Protein AF-A0A841UAA9-F1 (afdb_monomer_lite)

Radius of gyration: 16.22 Å; chains: 1; bounding box: 39×27×45 Å

Structure (mmCIF, N/CA/C/O backbone):
data_AF-A0A841UAA9-F1
#
_entry.id   AF-A0A841UAA9-F1
#
loop_
_atom_site.group_PDB
_atom_site.id
_atom_site.type_symbol
_atom_site.label_atom_id
_atom_site.label_alt_id
_atom_site.label_comp_id
_atom_site.label_asym_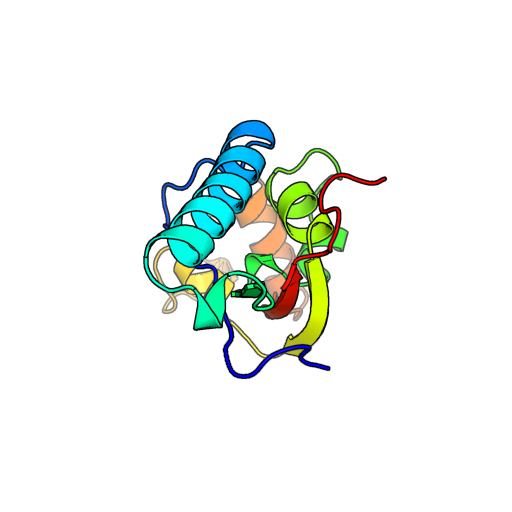id
_atom_site.label_entity_id
_atom_site.label_seq_id
_atom_site.pdbx_PDB_ins_code
_atom_site.Cartn_x
_atom_site.Cartn_y
_atom_site.Cartn_z
_atom_site.occupancy
_atom_site.B_iso_or_equiv
_atom_site.auth_seq_id
_atom_site.auth_comp_id
_atom_site.auth_asym_id
_atom_site.auth_atom_id
_atom_site.pdbx_PDB_model_num
ATOM 1 N N . TYR A 1 1 ? 0.945 -9.896 19.176 1.00 55.53 1 TYR A N 1
ATOM 2 C CA . TYR A 1 1 ? 0.842 -8.813 18.180 1.00 55.53 1 TYR A CA 1
ATOM 3 C C . TYR A 1 1 ? -0.563 -8.233 18.037 1.00 55.53 1 TYR A C 1
ATOM 5 O O . TYR A 1 1 ? -0.635 -7.073 17.672 1.00 55.53 1 TYR A O 1
ATOM 13 N N . PHE A 1 2 ? -1.652 -8.944 18.366 1.00 59.50 2 PHE A N 1
ATOM 14 C CA . PHE A 1 2 ? -3.014 -8.393 18.249 1.00 59.50 2 PHE A CA 1
ATOM 15 C C . PHE A 1 2 ? -3.633 -8.110 19.618 1.00 59.50 2 PHE A C 1
ATOM 17 O O . PHE A 1 2 ? -3.542 -8.954 20.511 1.00 59.50 2 PHE A O 1
ATOM 24 N N . ARG A 1 3 ? -4.223 -6.921 19.790 1.00 55.88 3 ARG A N 1
ATOM 25 C CA . ARG A 1 3 ? -4.702 -6.429 21.094 1.00 55.88 3 ARG A CA 1
ATOM 26 C C . ARG A 1 3 ? -6.124 -6.871 21.456 1.00 55.88 3 ARG A C 1
ATOM 28 O O . ARG A 1 3 ? -6.523 -6.644 22.589 1.00 55.88 3 ARG A O 1
ATOM 35 N N . ASN A 1 4 ? -6.884 -7.515 20.562 1.00 59.53 4 ASN A N 1
ATOM 36 C CA . ASN A 1 4 ? -8.269 -7.931 20.833 1.00 59.53 4 ASN A CA 1
ATOM 37 C C . ASN A 1 4 ? -8.724 -9.152 20.009 1.00 59.53 4 ASN A C 1
ATOM 39 O O . ASN A 1 4 ? -8.105 -9.523 19.017 1.00 59.53 4 ASN A O 1
ATOM 43 N N . SER A 1 5 ? -9.841 -9.770 20.415 1.00 65.06 5 SER A N 1
ATOM 44 C CA . SER A 1 5 ? -10.412 -11.018 19.855 1.00 65.06 5 SER A CA 1
ATOM 45 C C . SER A 1 5 ? -11.040 -10.904 18.446 1.00 65.06 5 SER A C 1
ATOM 47 O O . SER A 1 5 ? -11.892 -11.716 18.072 1.00 65.06 5 SER A O 1
ATOM 49 N N . GLY A 1 6 ? -10.629 -9.908 17.656 1.00 81.75 6 GLY A N 1
ATOM 50 C CA . GLY A 1 6 ? -11.082 -9.668 16.285 1.00 81.75 6 GLY A CA 1
ATOM 51 C C . GLY A 1 6 ? -10.147 -8.719 15.532 1.00 81.75 6 GLY A C 1
ATOM 52 O O . GLY A 1 6 ? -9.490 -7.887 16.156 1.00 81.75 6 GLY A O 1
ATOM 53 N N . LEU A 1 7 ? -10.106 -8.839 14.203 1.00 91.25 7 LEU A N 1
ATOM 54 C CA . LEU A 1 7 ? -9.307 -8.007 13.295 1.00 91.25 7 LEU A CA 1
ATOM 55 C C . LEU A 1 7 ? -10.212 -7.401 12.224 1.00 91.25 7 LEU A C 1
ATOM 57 O O . LEU A 1 7 ? -11.148 -8.059 11.766 1.00 91.25 7 LEU A O 1
ATOM 61 N N . ILE A 1 8 ? -9.915 -6.170 11.817 1.00 95.19 8 ILE A N 1
ATOM 62 C CA . ILE A 1 8 ? -10.590 -5.496 10.704 1.00 95.19 8 ILE A CA 1
ATOM 63 C C . ILE A 1 8 ? -9.623 -5.468 9.519 1.00 95.19 8 ILE A C 1
ATOM 65 O O . ILE A 1 8 ? -8.533 -4.911 9.621 1.00 95.19 8 ILE A O 1
ATOM 69 N N . ASN A 1 9 ? -10.014 -6.066 8.394 1.00 95.62 9 ASN A N 1
ATOM 70 C CA . ASN A 1 9 ? -9.204 -6.053 7.178 1.00 95.62 9 ASN A CA 1
ATOM 71 C C . ASN A 1 9 ? -9.571 -4.845 6.303 1.00 95.62 9 ASN A C 1
ATOM 73 O O . ASN A 1 9 ? -10.738 -4.650 5.960 1.00 95.62 9 ASN A O 1
ATOM 77 N N . ILE A 1 10 ? -8.577 -4.031 5.965 1.00 96.75 10 ILE A N 1
ATOM 78 C CA . ILE A 1 10 ? -8.682 -2.899 5.052 1.00 96.75 10 ILE A CA 1
ATOM 79 C C . ILE A 1 10 ? -8.432 -3.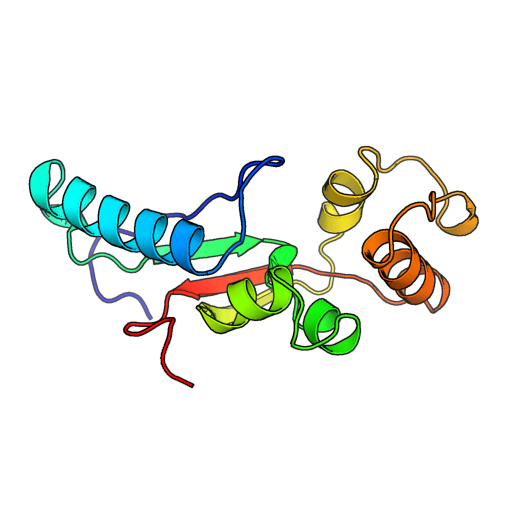412 3.633 1.00 96.75 10 ILE A C 1
ATOM 81 O O . ILE A 1 10 ? -7.369 -3.949 3.331 1.00 96.75 10 ILE A O 1
ATOM 85 N N . HIS A 1 11 ? -9.390 -3.164 2.743 1.00 94.31 11 HIS A N 1
ATOM 86 C CA . HIS A 1 11 ? -9.259 -3.420 1.311 1.00 94.31 11 HIS A CA 1
ATOM 87 C C . HIS A 1 11 ? -9.260 -2.101 0.532 1.00 94.31 11 HIS A C 1
ATOM 89 O O . HIS A 1 11 ? -9.961 -1.162 0.904 1.00 94.31 11 HIS A O 1
ATOM 95 N N . ILE A 1 12 ? -8.473 -2.039 -0.547 1.00 93.25 12 ILE A N 1
ATOM 96 C CA . ILE A 1 12 ? -8.354 -0.867 -1.423 1.00 93.25 12 ILE A CA 1
ATOM 97 C C . ILE A 1 12 ? -9.019 -1.199 -2.768 1.00 93.25 12 ILE A C 1
ATOM 99 O O . ILE A 1 12 ? -8.471 -2.010 -3.520 1.00 93.25 12 ILE A O 1
ATOM 103 N N . PRO A 1 13 ? -10.190 -0.617 -3.080 1.00 90.06 13 PRO A N 1
ATOM 104 C CA . PRO A 1 13 ? -10.789 -0.694 -4.412 1.00 90.06 13 PRO A CA 1
ATOM 105 C C . PRO A 1 13 ? -9.893 -0.077 -5.498 1.00 90.06 13 PRO A C 1
ATOM 107 O O . PRO A 1 13 ? -9.076 0.798 -5.218 1.00 90.06 13 PRO A O 1
ATOM 110 N N . ALA A 1 14 ? -10.061 -0.506 -6.753 1.00 83.94 14 ALA A N 1
ATOM 111 C CA . ALA A 1 14 ? -9.218 -0.060 -7.870 1.00 83.94 14 ALA A CA 1
ATOM 112 C C . ALA A 1 14 ? -9.336 1.447 -8.182 1.00 83.94 14 ALA A C 1
ATOM 114 O O . ALA A 1 14 ? -8.397 2.044 -8.702 1.00 83.94 14 ALA A O 1
ATOM 115 N N . ASP A 1 15 ? -10.475 2.054 -7.858 1.00 85.00 15 ASP A N 1
ATOM 116 C CA . ASP A 1 15 ? -10.817 3.463 -8.067 1.00 85.00 15 ASP A CA 1
ATOM 117 C C . ASP A 1 15 ? -10.722 4.304 -6.782 1.00 85.00 15 ASP A C 1
ATOM 119 O O . ASP A 1 15 ? -11.191 5.441 -6.740 1.00 85.00 15 ASP A O 1
ATOM 123 N N . ALA A 1 16 ? -10.109 3.763 -5.724 1.00 88.38 16 ALA A N 1
ATOM 124 C CA . ALA A 1 16 ? -10.017 4.442 -4.442 1.00 88.38 16 ALA A CA 1
ATOM 125 C C . ALA A 1 16 ? -9.219 5.754 -4.528 1.00 88.38 16 ALA A C 1
ATOM 127 O O . ALA A 1 16 ? -8.073 5.790 -4.989 1.00 88.38 16 ALA A O 1
ATOM 128 N N . ASP A 1 17 ? -9.785 6.825 -3.971 1.00 92.25 17 ASP A N 1
ATOM 129 C CA . ASP A 1 17 ? -9.038 8.048 -3.704 1.00 92.25 17 ASP A CA 1
ATOM 130 C C . ASP A 1 17 ? -8.097 7.844 -2.505 1.00 92.25 17 ASP A C 1
ATOM 132 O O . ASP A 1 17 ? -8.505 7.850 -1.342 1.00 92.25 17 ASP A O 1
ATOM 136 N N . MET A 1 18 ? -6.808 7.681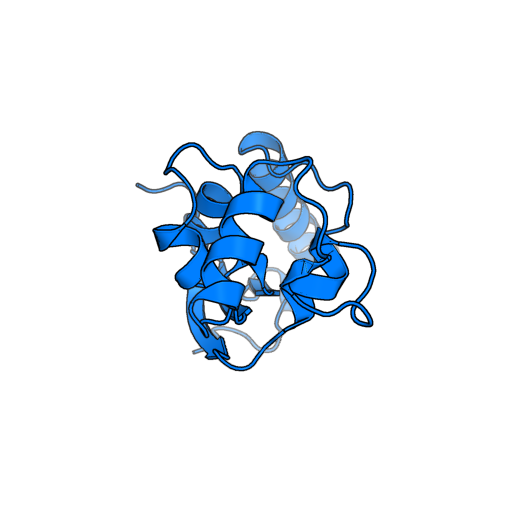 -2.802 1.00 92.62 18 MET A N 1
ATOM 137 C CA . MET A 1 18 ? -5.738 7.559 -1.805 1.00 92.62 18 MET A CA 1
ATOM 138 C C . MET A 1 18 ? -5.210 8.921 -1.312 1.00 92.62 18 MET A C 1
ATOM 140 O O . MET A 1 18 ? -4.093 9.012 -0.793 1.00 92.62 18 MET A O 1
ATOM 144 N N . GLY A 1 19 ? -5.971 10.001 -1.499 1.00 93.31 19 GLY A N 1
ATOM 145 C CA . GLY A 1 19 ? -5.717 11.293 -0.876 1.00 93.31 19 GLY A CA 1
ATOM 146 C C . GLY A 1 19 ? -5.774 11.212 0.653 1.00 93.31 19 GLY A C 1
ATOM 147 O O . GLY A 1 19 ? -6.514 10.416 1.230 1.00 93.31 19 GLY A O 1
ATOM 148 N N . ARG A 1 20 ? -4.986 12.055 1.333 1.00 90.75 20 ARG A N 1
ATOM 149 C CA . ARG A 1 20 ? -4.857 12.034 2.803 1.00 90.75 20 ARG A CA 1
ATOM 150 C C . ARG A 1 20 ? -6.207 12.155 3.514 1.00 90.75 20 ARG A C 1
ATOM 152 O O . ARG A 1 20 ? -6.480 11.372 4.417 1.00 90.75 20 ARG A O 1
ATOM 159 N N . GLU A 1 21 ? -7.037 13.109 3.097 1.00 93.25 21 GLU A N 1
ATOM 160 C CA . GLU A 1 21 ? -8.344 13.350 3.720 1.00 93.25 21 GLU A CA 1
ATOM 161 C C . GLU A 1 21 ? -9.310 12.183 3.490 1.00 93.25 21 GLU A C 1
ATOM 163 O O . GLU A 1 21 ? -9.998 11.766 4.419 1.00 93.25 21 GLU A O 1
ATOM 168 N N . SER A 1 22 ? -9.298 11.586 2.296 1.00 95.38 22 SER A N 1
ATOM 169 C CA . SER A 1 22 ? -10.119 10.419 1.959 1.00 95.38 22 SER A CA 1
ATOM 170 C C . SER A 1 22 ? -9.714 9.181 2.767 1.00 95.38 22 SER A C 1
ATOM 172 O O . SER A 1 22 ? -10.576 8.490 3.320 1.00 95.38 22 SER A O 1
ATOM 174 N N . LEU A 1 23 ? -8.409 8.939 2.938 1.00 95.12 23 LEU A N 1
ATOM 175 C CA . LEU A 1 23 ? -7.894 7.875 3.806 1.00 95.12 23 LEU A CA 1
ATOM 176 C C . LEU A 1 23 ? -8.248 8.122 5.281 1.00 95.12 23 LEU A C 1
ATOM 178 O O . LEU A 1 23 ? -8.759 7.224 5.948 1.00 95.12 23 LEU A O 1
ATOM 182 N N . ARG A 1 24 ? -8.030 9.346 5.785 1.00 94.19 24 ARG A N 1
ATOM 183 C CA . ARG A 1 24 ? -8.374 9.750 7.159 1.00 94.19 24 ARG A CA 1
ATOM 184 C C . ARG A 1 24 ? -9.848 9.528 7.447 1.00 94.19 24 ARG A C 1
ATOM 186 O O . ARG A 1 24 ? -10.173 8.851 8.420 1.00 94.19 24 ARG A O 1
ATOM 193 N N . LYS A 1 25 ? -10.715 10.015 6.561 1.00 95.44 25 LYS A N 1
ATOM 194 C CA . LYS A 1 25 ? -12.156 9.820 6.672 1.00 95.44 25 LYS A CA 1
ATOM 195 C C . LYS A 1 25 ? -12.518 8.334 6.692 1.00 95.44 25 LYS A C 1
ATOM 197 O O . LYS A 1 25 ? -13.271 7.913 7.560 1.00 95.44 25 LYS A O 1
ATOM 202 N N . SER A 1 26 ? -11.945 7.535 5.792 1.00 95.44 26 SER A N 1
ATOM 203 C CA . SER A 1 26 ? -12.235 6.097 5.707 1.00 95.44 26 SER A CA 1
ATOM 204 C C . SER A 1 26 ? -11.868 5.347 6.993 1.00 95.44 26 SER A C 1
ATOM 206 O O . SER A 1 26 ? -12.638 4.513 7.468 1.00 95.44 26 SER A O 1
ATOM 208 N N . TYR A 1 27 ? -10.711 5.653 7.590 1.00 94.81 27 TYR A N 1
ATOM 209 C CA . TYR A 1 27 ? -10.282 5.017 8.839 1.00 94.81 27 TYR A CA 1
ATOM 210 C C . TYR A 1 27 ? -11.146 5.448 10.031 1.00 94.81 27 TYR A C 1
ATOM 212 O O . TYR A 1 27 ? -11.514 4.613 10.857 1.00 94.81 27 TYR A O 1
ATOM 220 N N . GLU A 1 28 ? -11.494 6.734 10.121 1.00 94.38 28 GLU A N 1
ATOM 221 C CA . GLU A 1 28 ? -12.351 7.268 11.187 1.00 94.38 28 GLU A CA 1
ATOM 222 C C . GLU A 1 28 ? -13.781 6.717 11.094 1.00 94.38 28 GLU A C 1
ATOM 224 O O . GLU A 1 28 ? -14.313 6.215 12.088 1.00 94.38 28 GLU A O 1
ATOM 229 N N . ASP A 1 29 ? -14.369 6.716 9.895 1.00 96.06 29 ASP A N 1
ATOM 230 C CA . ASP A 1 29 ? -15.698 6.159 9.637 1.00 96.06 29 ASP A CA 1
ATOM 231 C C . ASP A 1 29 ? -15.762 4.674 10.021 1.00 96.06 29 ASP A C 1
ATOM 233 O O . ASP A 1 29 ? -16.724 4.242 10.660 1.00 96.06 29 ASP A O 1
ATOM 237 N N . ALA A 1 30 ? -14.727 3.891 9.691 1.00 95.38 30 ALA A N 1
ATOM 238 C CA . ALA A 1 30 ? -14.656 2.483 10.067 1.00 95.38 30 ALA A CA 1
ATOM 239 C C . ALA A 1 30 ? -14.666 2.304 11.594 1.00 95.38 30 ALA A C 1
ATOM 241 O O . ALA A 1 30 ? -15.447 1.503 12.115 1.00 95.38 30 ALA A O 1
ATOM 242 N N . ARG A 1 31 ? -13.864 3.081 12.335 1.00 93.44 31 ARG A N 1
ATOM 243 C CA . ARG A 1 31 ? -13.843 3.026 13.810 1.00 93.44 31 ARG A CA 1
ATOM 244 C C . ARG A 1 31 ? -15.207 3.356 14.411 1.00 93.44 31 ARG A C 1
ATOM 246 O O . ARG A 1 31 ? -15.660 2.645 15.312 1.00 93.44 31 ARG A O 1
ATOM 253 N N . VAL A 1 32 ? -15.881 4.387 13.897 1.00 95.88 32 VAL A N 1
ATOM 254 C CA . VAL A 1 32 ? -17.239 4.766 14.324 1.00 95.88 32 VAL A CA 1
ATOM 255 C C . VAL A 1 32 ? -18.236 3.647 14.017 1.00 95.88 32 VAL A C 1
ATOM 257 O O . VAL A 1 32 ? -19.022 3.263 14.885 1.00 95.88 32 VAL A O 1
ATOM 260 N N . PHE A 1 33 ? -18.185 3.087 12.809 1.00 97.38 33 PHE A N 1
ATOM 261 C CA . PHE A 1 33 ? -19.081 2.025 12.365 1.00 97.38 33 PHE A CA 1
ATOM 262 C C . PHE A 1 33 ? -18.956 0.765 13.229 1.00 97.38 33 PHE A C 1
ATOM 264 O O . PHE A 1 33 ? -19.959 0.293 13.770 1.00 97.38 33 PHE A O 1
ATOM 271 N N . PHE A 1 34 ? -17.741 0.238 13.410 1.00 95.50 34 PHE 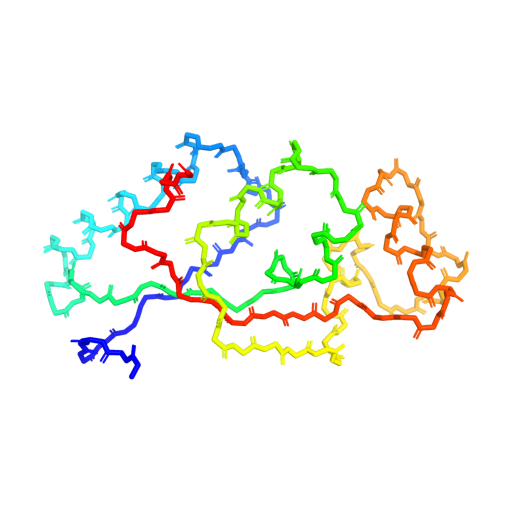A N 1
ATOM 272 C CA . PHE A 1 34 ? -17.529 -0.973 14.205 1.00 95.50 34 PHE A CA 1
ATOM 273 C C . PHE A 1 34 ? -17.839 -0.739 15.683 1.00 95.50 34 PHE A C 1
ATOM 275 O O . PHE A 1 34 ? -18.488 -1.580 16.296 1.00 95.50 34 PHE A O 1
ATOM 282 N N . SER A 1 35 ? -17.490 0.422 16.244 1.00 93.69 35 SER A N 1
ATOM 283 C CA . SER A 1 35 ? -17.853 0.749 17.631 1.00 93.69 35 SER A CA 1
ATOM 284 C C . SER A 1 35 ? -19.368 0.789 17.848 1.00 93.69 35 SER A C 1
ATOM 286 O O . SER A 1 35 ? -19.842 0.374 18.902 1.00 93.69 35 SER A O 1
ATOM 288 N N . LYS A 1 36 ? -20.134 1.256 16.852 1.00 97.06 36 LYS A N 1
ATOM 289 C CA . LYS A 1 36 ? -21.594 1.381 16.941 1.00 97.06 36 LYS A CA 1
ATOM 290 C C . LYS A 1 36 ? -22.332 0.066 16.695 1.00 97.06 36 LYS A C 1
ATOM 292 O O . LYS A 1 36 ? -23.241 -0.267 17.448 1.00 97.06 36 LYS A O 1
ATOM 297 N N . TYR A 1 37 ? -21.989 -0.648 15.625 1.00 97.31 37 TYR A N 1
ATOM 298 C CA . TYR A 1 37 ? -22.778 -1.791 15.149 1.00 97.31 37 TYR A CA 1
ATOM 299 C C . TYR A 1 37 ? -22.174 -3.147 15.516 1.00 97.31 37 TYR A C 1
ATOM 301 O O . TYR A 1 37 ? -22.892 -4.142 15.562 1.00 97.31 37 TYR A O 1
ATOM 309 N N . TYR A 1 38 ? -20.876 -3.192 15.824 1.00 94.50 38 TYR A N 1
ATOM 310 C CA . TYR A 1 38 ? -20.161 -4.417 16.172 1.00 94.50 38 TYR A CA 1
ATOM 311 C C . TYR A 1 38 ? -19.196 -4.184 17.348 1.00 94.50 38 TYR A C 1
ATOM 313 O O . TYR A 1 38 ? -17.986 -4.339 17.172 1.00 94.50 38 TYR A O 1
ATOM 321 N N . PRO A 1 39 ? -19.680 -3.837 18.559 1.00 91.88 39 PRO A N 1
ATOM 322 C CA . PRO A 1 39 ? -18.836 -3.323 19.646 1.00 91.88 39 PRO A CA 1
ATOM 323 C C . PRO A 1 39 ? -17.640 -4.210 20.026 1.00 91.88 39 PRO A C 1
ATOM 325 O O . PRO A 1 39 ? -16.598 -3.692 20.423 1.00 91.88 39 PRO A O 1
ATOM 328 N N . LYS A 1 40 ? -17.739 -5.535 19.826 1.00 90.25 40 LYS A N 1
ATOM 329 C CA . LYS A 1 40 ? -16.619 -6.486 19.979 1.00 90.25 40 LYS A CA 1
ATOM 330 C C . LYS A 1 40 ? -15.383 -6.111 19.137 1.00 90.25 40 LYS A C 1
ATOM 332 O O . LYS A 1 40 ? -14.268 -6.423 19.539 1.00 90.25 40 LYS A O 1
ATOM 337 N N . TYR A 1 41 ? -15.582 -5.451 17.998 1.00 91.12 41 TYR A N 1
ATOM 338 C CA . TYR A 1 41 ? -14.544 -5.005 17.066 1.00 91.12 41 TYR A CA 1
ATOM 339 C C . TYR A 1 41 ? -14.238 -3.504 17.165 1.00 91.12 41 TYR A C 1
ATOM 341 O O . TYR A 1 41 ? -13.363 -3.013 16.457 1.00 91.12 41 TYR A O 1
ATOM 349 N N . GLY A 1 42 ? -14.927 -2.749 18.030 1.00 88.81 42 GLY A N 1
ATOM 350 C CA . GLY A 1 42 ? -14.764 -1.291 18.117 1.00 88.81 42 GLY A CA 1
ATOM 351 C C . GLY A 1 42 ? -13.341 -0.842 18.470 1.00 88.81 42 GLY A C 1
ATOM 352 O O . GLY A 1 42 ? -12.936 0.261 18.122 1.00 88.81 42 GLY A O 1
ATOM 353 N N . GLN A 1 43 ? -12.574 -1.720 19.123 1.00 88.12 43 GLN A N 1
ATOM 354 C CA . GLN A 1 43 ? -11.170 -1.520 19.499 1.00 88.12 43 GLN A CA 1
ATOM 355 C C . GLN A 1 43 ? -10.248 -2.579 18.866 1.00 88.12 43 GLN A C 1
ATOM 357 O O . GLN A 1 43 ? -9.200 -2.910 19.420 1.00 88.12 43 GLN A O 1
ATOM 362 N N . SER A 1 44 ? -10.667 -3.187 17.754 1.00 92.38 44 SER A N 1
ATOM 363 C CA . SER A 1 44 ? -9.841 -4.139 17.011 1.00 92.38 44 SER A CA 1
ATOM 364 C C . SER A 1 44 ? -8.750 -3.433 16.217 1.00 92.38 44 SER A C 1
ATOM 366 O O . SER A 1 44 ? -8.952 -2.336 15.690 1.00 92.38 44 SER A O 1
ATOM 368 N N . ASP A 1 45 ? -7.608 -4.105 16.081 1.00 94.00 45 ASP A N 1
ATOM 369 C CA . ASP A 1 45 ? -6.559 -3.674 15.165 1.00 94.00 45 ASP A CA 1
ATOM 370 C C . ASP A 1 45 ? -7.079 -3.739 13.719 1.00 94.00 45 ASP A C 1
ATOM 372 O O . ASP A 1 45 ? -7.800 -4.669 13.332 1.00 94.00 45 ASP A O 1
ATOM 376 N N . MET A 1 46 ? -6.702 -2.739 12.921 1.00 95.56 46 MET A N 1
ATOM 377 C CA . MET A 1 46 ? -6.967 -2.714 11.486 1.00 95.56 46 MET A CA 1
ATOM 378 C C . MET A 1 46 ? -5.695 -3.118 10.749 1.00 95.56 46 MET A C 1
ATOM 380 O O . MET A 1 46 ? -4.624 -2.592 11.046 1.00 95.56 46 MET A O 1
ATOM 384 N N . LEU A 1 47 ? -5.797 -4.033 9.794 1.00 96.56 47 LEU A N 1
ATOM 385 C CA . LEU A 1 47 ? -4.663 -4.517 9.010 1.00 96.56 47 LEU A CA 1
ATOM 386 C C . LEU A 1 47 ? -4.947 -4.432 7.519 1.00 96.56 47 LEU A C 1
ATOM 388 O O . LEU A 1 47 ? -6.099 -4.374 7.109 1.00 96.56 47 LEU A O 1
ATOM 392 N N . CYS A 1 48 ? -3.895 -4.448 6.717 1.00 97.75 48 CYS A N 1
ATOM 393 C CA . CYS A 1 48 ? -3.968 -4.518 5.265 1.00 97.75 48 CYS A CA 1
ATOM 394 C C . CYS A 1 48 ? -2.874 -5.469 4.775 1.00 97.75 48 CYS A C 1
ATOM 396 O O . CYS A 1 48 ? -1.738 -5.369 5.236 1.00 97.75 48 CYS A O 1
ATOM 398 N N . ASP A 1 49 ? -3.211 -6.374 3.858 1.00 97.31 49 ASP A N 1
ATOM 399 C CA . ASP A 1 49 ? -2.246 -7.193 3.117 1.00 97.31 49 ASP A CA 1
ATOM 400 C C . ASP A 1 49 ? -2.342 -6.808 1.638 1.00 97.31 49 ASP A C 1
ATOM 402 O O . ASP A 1 49 ? -3.378 -7.015 0.998 1.00 97.31 49 ASP A O 1
ATOM 406 N N . SER A 1 50 ? -1.316 -6.132 1.122 1.00 97.81 50 SER A N 1
ATOM 407 C CA . SER A 1 50 ? -1.368 -5.547 -0.218 1.00 97.81 50 SER A CA 1
ATOM 408 C C . SER A 1 50 ? 0.014 -5.308 -0.813 1.00 97.81 50 SER A C 1
ATOM 410 O O . SER A 1 50 ? 0.963 -4.938 -0.117 1.00 97.81 50 SER A O 1
ATOM 412 N N . TRP A 1 51 ? 0.106 -5.412 -2.142 1.00 97.38 51 TRP A N 1
ATOM 413 C CA . TRP A 1 51 ? 1.271 -4.961 -2.909 1.00 97.38 51 TRP A CA 1
ATOM 414 C C . TRP A 1 51 ? 1.564 -3.472 -2.685 1.00 97.38 51 TRP A C 1
ATOM 416 O O . TRP A 1 51 ? 2.722 -3.060 -2.691 1.00 97.38 51 TRP A O 1
ATOM 426 N N . LEU A 1 52 ? 0.530 -2.672 -2.390 1.00 97.00 52 LEU A N 1
ATOM 427 C CA . LEU A 1 52 ? 0.667 -1.258 -2.044 1.00 97.00 52 LEU A CA 1
ATOM 428 C C . LEU A 1 52 ? 1.475 -1.032 -0.765 1.00 97.00 52 LEU A C 1
ATOM 430 O O . LEU A 1 52 ? 1.932 0.084 -0.561 1.00 97.00 52 LEU A O 1
ATOM 434 N N . LEU A 1 53 ? 1.680 -2.050 0.079 1.00 98.00 53 LEU A N 1
ATOM 435 C CA . LEU A 1 53 ? 2.529 -1.981 1.273 1.00 98.00 53 LEU A CA 1
ATOM 436 C C . LEU A 1 53 ? 3.970 -2.448 1.040 1.00 98.00 53 LEU A C 1
ATOM 438 O O . LEU A 1 53 ? 4.772 -2.433 1.972 1.00 98.00 53 LEU A O 1
ATOM 442 N N . SER A 1 54 ? 4.330 -2.825 -0.189 1.00 98.00 54 SER A N 1
ATOM 443 C CA . SER A 1 54 ? 5.685 -3.278 -0.488 1.00 98.00 54 SER A CA 1
ATOM 444 C C . SER A 1 54 ? 6.756 -2.212 -0.178 1.00 98.00 54 SER A C 1
ATOM 446 O O . SER A 1 54 ? 6.708 -1.112 -0.744 1.00 98.00 54 SER A O 1
ATOM 448 N N . PRO A 1 55 ? 7.806 -2.552 0.595 1.00 97.19 55 PRO A N 1
ATOM 449 C CA . PRO A 1 55 ? 8.967 -1.683 0.795 1.00 97.19 55 PRO A CA 1
ATOM 450 C C . PRO A 1 55 ? 9.711 -1.317 -0.497 1.00 97.19 55 PRO A C 1
ATOM 452 O O . PRO A 1 55 ? 10.413 -0.307 -0.536 1.00 97.19 55 PRO A O 1
ATOM 455 N N . VAL A 1 56 ? 9.577 -2.114 -1.564 1.00 97.31 56 VAL A N 1
ATOM 456 C CA . VAL A 1 56 ? 10.187 -1.814 -2.869 1.00 97.31 56 VAL A CA 1
ATOM 457 C C . VAL A 1 56 ? 9.594 -0.531 -3.444 1.00 97.31 56 VAL A C 1
ATOM 459 O O . VAL A 1 56 ? 10.329 0.307 -3.964 1.00 97.31 56 VAL A O 1
ATOM 462 N N . LEU A 1 57 ? 8.288 -0.303 -3.274 1.00 97.31 57 LEU A N 1
ATOM 463 C CA . LEU A 1 57 ? 7.634 0.907 -3.777 1.00 97.31 57 LEU A CA 1
ATOM 464 C C . LEU A 1 57 ? 8.201 2.180 -3.140 1.00 97.31 57 LEU A C 1
ATOM 466 O O . LEU A 1 57 ? 8.326 3.177 -3.845 1.00 97.31 57 LEU A O 1
ATOM 470 N N . ALA A 1 58 ? 8.613 2.143 -1.868 1.00 95.44 58 ALA A N 1
ATOM 471 C CA . ALA A 1 58 ? 9.261 3.274 -1.194 1.00 95.44 58 ALA A CA 1
ATOM 472 C C . ALA A 1 58 ? 10.621 3.649 -1.803 1.00 95.44 58 ALA A C 1
ATOM 474 O O . ALA A 1 58 ? 11.027 4.804 -1.735 1.00 95.44 58 ALA A O 1
ATOM 475 N N . LYS A 1 59 ? 11.304 2.698 -2.450 1.00 94.81 59 LYS A N 1
ATOM 476 C CA . LYS A 1 59 ? 12.548 2.951 -3.194 1.00 94.81 59 LYS A CA 1
ATOM 477 C C . LYS A 1 59 ? 12.270 3.482 -4.600 1.00 94.81 59 LYS A C 1
ATOM 479 O O . LYS A 1 59 ? 13.066 4.237 -5.149 1.00 94.81 59 LYS A O 1
ATOM 484 N N . LEU A 1 60 ? 11.144 3.079 -5.190 1.00 95.31 60 LEU A N 1
ATOM 485 C CA . LEU A 1 60 ? 10.776 3.446 -6.555 1.00 95.31 60 LEU A CA 1
ATOM 486 C C . LEU A 1 60 ? 10.071 4.803 -6.623 1.00 95.31 60 LEU A C 1
ATOM 488 O O . LEU A 1 60 ? 10.291 5.567 -7.561 1.00 95.31 60 LEU A O 1
ATOM 492 N N . LEU A 1 61 ? 9.183 5.118 -5.684 1.00 96.38 61 LEU A N 1
ATOM 493 C CA . LEU A 1 61 ? 8.267 6.256 -5.758 1.00 96.38 61 LEU A CA 1
ATOM 494 C C . LEU A 1 61 ? 8.759 7.451 -4.930 1.00 96.38 61 LEU A C 1
ATOM 496 O O . LEU A 1 61 ? 9.392 7.265 -3.898 1.00 96.38 61 LEU A O 1
ATOM 500 N N . PRO A 1 62 ? 8.458 8.693 -5.353 1.00 94.88 62 PRO A N 1
ATOM 501 C CA . PRO A 1 62 ? 8.780 9.861 -4.546 1.00 94.88 62 PRO A CA 1
ATOM 502 C C . PRO A 1 62 ? 7.914 9.907 -3.279 1.00 94.88 62 PRO A C 1
ATOM 504 O O . PRO A 1 62 ? 6.765 9.461 -3.283 1.00 94.88 62 PRO A O 1
ATOM 507 N N . GLU A 1 63 ? 8.420 10.573 -2.243 1.00 91.50 63 GLU A N 1
ATOM 508 C CA . GLU A 1 63 ? 7.717 10.848 -0.977 1.00 91.50 63 GLU A CA 1
ATOM 509 C C . GLU A 1 63 ? 6.348 11.532 -1.158 1.00 91.50 63 GLU A C 1
ATOM 511 O O . GLU A 1 63 ? 5.440 11.387 -0.340 1.00 91.50 63 GLU A O 1
ATOM 516 N N . SER A 1 64 ? 6.170 12.267 -2.260 1.00 91.25 64 SER A N 1
ATOM 517 C CA . SER A 1 64 ? 4.917 12.936 -2.615 1.00 91.25 64 SER A CA 1
ATOM 518 C C . SER A 1 64 ? 3.839 12.001 -3.184 1.00 91.25 64 SER A C 1
ATOM 520 O O . SER A 1 64 ? 2.714 12.456 -3.410 1.00 91.25 64 SER A O 1
ATOM 522 N N . SER A 1 65 ? 4.139 10.720 -3.410 1.00 94.31 65 SER A N 1
ATOM 523 C CA . SER A 1 65 ? 3.190 9.719 -3.903 1.00 94.31 65 SER A CA 1
ATOM 524 C C . SER A 1 65 ? 2.100 9.401 -2.874 1.00 94.31 65 SER A C 1
ATOM 526 O O . SER A 1 65 ? 2.380 9.195 -1.692 1.00 94.31 65 SER A O 1
ATOM 528 N N . ASN A 1 66 ? 0.849 9.281 -3.334 1.00 94.44 66 ASN A N 1
ATOM 529 C CA . ASN A 1 66 ? -0.258 8.801 -2.498 1.00 94.44 66 ASN A CA 1
ATOM 530 C C . ASN A 1 66 ? -0.003 7.385 -1.962 1.00 94.44 66 ASN A C 1
ATOM 532 O O . ASN A 1 66 ? -0.338 7.111 -0.816 1.00 94.44 66 ASN A O 1
ATOM 536 N N . ILE A 1 67 ? 0.647 6.517 -2.746 1.00 95.56 67 ILE A N 1
ATOM 537 C CA . ILE A 1 67 ? 1.003 5.159 -2.309 1.00 95.56 67 ILE A CA 1
ATOM 538 C C . ILE A 1 67 ? 1.959 5.225 -1.115 1.00 95.56 67 ILE A C 1
ATOM 540 O O . ILE A 1 67 ? 1.746 4.542 -0.123 1.00 95.56 67 ILE A O 1
ATOM 544 N N . ILE A 1 68 ? 2.970 6.096 -1.160 1.00 95.38 68 ILE A N 1
ATOM 545 C CA . ILE A 1 68 ? 3.941 6.223 -0.062 1.00 95.38 68 ILE A CA 1
ATOM 546 C C . ILE A 1 68 ? 3.294 6.825 1.186 1.00 95.38 68 ILE A C 1
ATOM 548 O O . ILE A 1 68 ? 3.537 6.358 2.298 1.00 95.38 68 ILE A O 1
ATOM 552 N N . ARG A 1 69 ? 2.399 7.806 1.026 1.00 93.25 69 ARG A N 1
ATOM 553 C CA . ARG A 1 69 ? 1.585 8.304 2.146 1.00 93.25 69 ARG A CA 1
ATOM 554 C C . ARG A 1 69 ? 0.714 7.211 2.760 1.00 93.25 69 ARG A C 1
ATOM 556 O O . ARG A 1 69 ? 0.676 7.098 3.981 1.00 93.25 69 ARG A O 1
ATOM 563 N N . PHE A 1 70 ? 0.056 6.403 1.928 1.00 95.75 70 PHE A N 1
ATOM 564 C CA . PHE A 1 70 ? -0.716 5.250 2.379 1.00 95.75 70 PHE A CA 1
ATOM 565 C C . PHE A 1 70 ? 0.167 4.275 3.165 1.00 95.75 70 PHE A C 1
ATOM 567 O O . PHE A 1 70 ? -0.187 3.920 4.280 1.00 95.75 70 PHE A O 1
ATOM 574 N N . GLN A 1 71 ? 1.353 3.924 2.659 1.00 95.81 71 GLN A N 1
ATOM 575 C CA . GLN A 1 71 ? 2.297 3.040 3.353 1.00 95.81 71 GLN A CA 1
ATOM 576 C C . GLN A 1 71 ? 2.690 3.543 4.742 1.00 95.81 71 GLN A C 1
ATOM 578 O O . GLN A 1 71 ? 2.720 2.766 5.693 1.00 95.81 71 GLN A O 1
ATOM 583 N N . LYS A 1 72 ? 2.954 4.847 4.888 1.00 94.75 72 LYS A N 1
ATOM 584 C CA . LYS A 1 72 ? 3.376 5.445 6.166 1.00 94.75 72 LYS A CA 1
ATOM 585 C C . LYS A 1 72 ? 2.338 5.319 7.282 1.00 94.75 72 LYS A C 1
ATOM 587 O O . LYS A 1 72 ? 2.727 5.383 8.450 1.00 94.75 72 LYS A O 1
ATOM 592 N N . ALA A 1 73 ? 1.067 5.103 6.941 1.00 95.94 73 ALA A N 1
ATOM 593 C CA . ALA A 1 73 ? -0.003 4.837 7.898 1.00 95.94 73 ALA A CA 1
ATOM 594 C C . ALA A 1 73 ? 0.140 3.475 8.602 1.00 95.94 73 ALA A C 1
ATOM 596 O O . ALA A 1 73 ? -0.477 3.269 9.647 1.00 95.94 73 ALA A O 1
ATOM 597 N N . PHE A 1 74 ? 0.943 2.557 8.058 1.00 97.00 74 PHE A N 1
ATOM 598 C CA . PHE A 1 74 ? 1.064 1.184 8.539 1.00 97.00 74 PHE A CA 1
ATOM 599 C C . PHE A 1 74 ? 2.430 0.909 9.171 1.00 97.00 74 PHE A C 1
ATOM 601 O O . PHE A 1 74 ? 3.459 1.469 8.788 1.00 97.00 74 PHE A O 1
ATOM 608 N N . GLU A 1 75 ? 2.431 0.024 10.158 1.00 96.75 75 GLU A N 1
ATOM 609 C CA . GLU A 1 75 ? 3.603 -0.683 10.658 1.00 96.75 75 GLU A CA 1
ATOM 610 C C . GLU A 1 75 ? 3.644 -2.065 9.998 1.00 96.75 75 GLU A C 1
ATOM 612 O O . GLU A 1 75 ? 2.678 -2.827 10.085 1.00 96.75 75 GLU A O 1
ATOM 617 N N . LEU A 1 76 ? 4.734 -2.376 9.291 1.00 97.19 76 LEU A N 1
ATOM 618 C CA . LEU A 1 76 ? 4.861 -3.641 8.569 1.00 97.19 76 LEU A CA 1
ATOM 619 C C . LEU A 1 76 ? 5.134 -4.791 9.539 1.00 97.19 76 LEU A C 1
ATOM 621 O O . LEU A 1 76 ? 6.050 -4.728 10.352 1.00 97.19 76 LEU A O 1
ATOM 625 N N . ILE A 1 77 ? 4.361 -5.864 9.402 1.00 97.00 77 ILE A N 1
ATOM 626 C CA . ILE A 1 77 ? 4.500 -7.092 10.191 1.00 97.00 77 ILE A CA 1
ATOM 627 C C . ILE A 1 77 ? 5.274 -8.149 9.408 1.00 97.00 77 ILE A C 1
ATOM 629 O O . ILE A 1 77 ? 6.065 -8.902 9.970 1.00 97.00 77 ILE A O 1
ATOM 633 N N . ARG A 1 78 ? 4.991 -8.257 8.107 1.00 97.56 78 ARG A N 1
ATOM 634 C CA . ARG A 1 78 ? 5.532 -9.300 7.235 1.00 97.56 78 ARG A CA 1
ATOM 635 C C . ARG A 1 78 ? 5.643 -8.772 5.818 1.00 97.56 78 ARG A C 1
ATOM 637 O O . ARG A 1 78 ? 4.723 -8.117 5.340 1.00 97.56 78 ARG A O 1
ATOM 644 N N . VAL A 1 79 ? 6.737 -9.114 5.151 1.00 98.19 79 VAL A N 1
ATOM 645 C CA . VAL A 1 79 ? 6.961 -8.836 3.731 1.00 98.19 79 VAL A CA 1
ATOM 646 C C . VAL A 1 79 ? 6.959 -10.164 2.981 1.00 98.19 79 VAL A C 1
ATOM 648 O O . VAL A 1 79 ? 7.528 -11.147 3.452 1.00 98.19 79 VAL A O 1
ATOM 651 N N . ASP A 1 80 ? 6.286 -10.190 1.840 1.00 98.00 80 ASP A N 1
ATOM 652 C CA . ASP A 1 80 ? 6.314 -11.274 0.866 1.00 98.00 80 ASP A CA 1
ATOM 653 C C . ASP A 1 80 ? 6.955 -10.741 -0.417 1.00 98.00 80 ASP A C 1
ATOM 655 O O . ASP A 1 80 ? 6.300 -10.122 -1.254 1.00 98.00 80 ASP A O 1
ATOM 659 N N . GLU A 1 81 ? 8.264 -10.947 -0.545 1.00 96.69 81 GLU A N 1
ATOM 660 C CA . GLU A 1 81 ? 9.054 -10.476 -1.688 1.00 96.69 81 GLU A CA 1
ATOM 661 C C . GLU A 1 81 ? 8.707 -11.215 -2.988 1.00 96.69 81 GLU A C 1
ATOM 663 O O . GLU A 1 81 ? 8.954 -10.698 -4.075 1.00 96.69 81 GLU A O 1
ATOM 668 N N . THR A 1 82 ? 8.103 -12.403 -2.882 1.00 95.38 82 THR A N 1
ATOM 669 C CA . THR A 1 82 ? 7.755 -13.253 -4.030 1.00 95.38 82 THR A CA 1
ATOM 670 C C . THR A 1 82 ? 6.403 -12.908 -4.645 1.00 95.38 82 THR A C 1
ATOM 672 O O . THR A 1 82 ? 6.066 -13.406 -5.717 1.00 95.38 82 THR A O 1
ATOM 675 N N . ASN A 1 83 ? 5.628 -12.041 -3.990 1.00 97.00 83 ASN A N 1
ATOM 676 C CA . ASN A 1 83 ? 4.307 -11.656 -4.456 1.00 97.00 83 ASN A CA 1
ATOM 677 C C . ASN A 1 83 ? 4.369 -10.839 -5.759 1.00 97.00 83 ASN A C 1
ATOM 679 O O . ASN A 1 83 ? 5.006 -9.786 -5.833 1.00 97.00 83 ASN A O 1
ATOM 683 N N . ASP A 1 84 ? 3.634 -11.285 -6.772 1.00 94.81 84 ASP A N 1
ATOM 684 C CA . ASP A 1 84 ? 3.584 -10.678 -8.105 1.00 94.81 84 ASP A CA 1
ATOM 685 C C . ASP A 1 84 ? 2.250 -9.965 -8.399 1.00 94.81 84 ASP A C 1
ATOM 687 O O . ASP A 1 84 ? 2.036 -9.449 -9.500 1.00 94.81 84 ASP A O 1
ATOM 691 N N . SER A 1 85 ? 1.355 -9.864 -7.407 1.00 95.06 85 SER A N 1
ATOM 692 C CA . SER A 1 85 ? -0.003 -9.337 -7.603 1.00 95.06 85 SER A CA 1
ATOM 693 C C . SER A 1 85 ? -0.030 -7.898 -8.125 1.00 95.06 85 SER A C 1
ATOM 695 O O . SER A 1 85 ? -0.979 -7.516 -8.815 1.00 95.06 85 SER A O 1
ATOM 697 N N . ALA A 1 86 ? 1.028 -7.117 -7.875 1.00 95.44 86 ALA A N 1
ATOM 698 C CA . ALA A 1 86 ? 1.206 -5.779 -8.432 1.00 95.44 86 ALA A CA 1
ATOM 699 C C . ALA A 1 86 ? 1.038 -5.755 -9.960 1.00 95.44 86 ALA A C 1
ATOM 701 O O . ALA A 1 86 ? 0.459 -4.810 -10.491 1.00 95.44 86 ALA A O 1
ATOM 702 N N . ILE A 1 87 ? 1.485 -6.799 -10.670 1.00 95.81 87 ILE A N 1
ATOM 703 C CA . ILE A 1 87 ? 1.410 -6.870 -12.134 1.00 95.81 87 ILE A CA 1
ATOM 704 C C . ILE A 1 87 ? -0.057 -6.856 -12.584 1.00 95.81 87 ILE A C 1
ATOM 706 O O . ILE A 1 87 ? -0.451 -6.015 -13.396 1.00 95.81 87 ILE A O 1
ATOM 710 N N . ARG A 1 88 ? -0.897 -7.708 -11.981 1.00 95.19 88 ARG A N 1
ATOM 711 C CA . ARG A 1 88 ? -2.340 -7.747 -12.261 1.00 95.19 88 ARG A CA 1
ATOM 712 C C . ARG A 1 88 ? -2.995 -6.390 -12.017 1.00 95.19 88 ARG A C 1
ATOM 714 O O . ARG A 1 88 ? -3.781 -5.950 -12.847 1.00 95.19 88 ARG A O 1
ATOM 721 N N . TRP A 1 89 ? -2.693 -5.738 -10.898 1.00 94.88 89 TRP A N 1
ATOM 722 C CA . TRP A 1 89 ? -3.359 -4.488 -10.519 1.00 94.88 89 TRP A CA 1
ATOM 723 C C . TRP A 1 89 ? -2.895 -3.278 -11.336 1.00 94.88 89 TRP A C 1
ATOM 725 O O . TRP A 1 89 ? -3.699 -2.402 -11.636 1.00 94.88 89 TRP A O 1
ATOM 735 N N . VAL A 1 90 ? -1.621 -3.226 -11.726 1.00 95.12 90 VAL A N 1
ATOM 736 C CA . VAL A 1 90 ? -1.036 -2.083 -12.449 1.00 95.12 90 VAL A CA 1
ATOM 737 C C . VAL A 1 90 ? -1.228 -2.184 -13.965 1.00 95.12 90 VAL A C 1
ATOM 739 O O . VAL A 1 90 ? -1.353 -1.160 -14.647 1.00 95.12 90 VAL A O 1
ATOM 742 N N . TYR A 1 91 ? -1.248 -3.405 -14.504 1.00 94.94 91 TYR A N 1
ATOM 743 C CA . TYR A 1 91 ? -1.346 -3.654 -15.945 1.00 94.94 91 TYR A CA 1
ATOM 744 C C . TYR A 1 91 ? -2.670 -4.289 -16.377 1.00 94.94 91 TYR A C 1
ATOM 746 O O . TYR A 1 91 ? -2.934 -4.363 -17.574 1.00 94.94 91 TYR A O 1
ATOM 754 N N . GLY A 1 92 ? -3.501 -4.747 -15.436 1.00 94.31 92 GLY A N 1
ATOM 755 C CA . GLY A 1 92 ? -4.773 -5.419 -15.725 1.00 94.31 92 GLY A CA 1
ATOM 756 C C . GLY A 1 92 ? -4.624 -6.847 -16.260 1.00 94.31 92 GLY A C 1
ATOM 757 O O . GLY A 1 92 ? -5.616 -7.456 -16.650 1.00 94.31 92 GLY A O 1
ATOM 758 N N . ARG A 1 93 ? -3.397 -7.382 -16.308 1.00 93.31 93 ARG A N 1
ATOM 759 C CA . ARG A 1 93 ? -3.062 -8.680 -16.911 1.00 93.31 93 ARG A CA 1
ATOM 760 C C . ARG A 1 93 ? -1.746 -9.232 -16.361 1.00 93.31 93 ARG A C 1
ATOM 762 O O . ARG A 1 93 ? -1.014 -8.497 -15.709 1.00 93.31 93 ARG A O 1
ATOM 769 N N . THR A 1 94 ? -1.453 -10.506 -16.619 1.00 94.25 94 THR A N 1
ATOM 770 C CA . THR A 1 94 ? -0.252 -11.210 -16.108 1.00 94.25 94 THR A CA 1
ATOM 771 C C . THR A 1 94 ? 0.420 -12.111 -17.149 1.00 94.25 94 THR A C 1
ATOM 773 O O . THR A 1 94 ? 1.315 -12.875 -16.818 1.00 94.25 94 THR A O 1
ATOM 776 N N . ASP A 1 95 ? -0.041 -12.073 -18.395 1.00 94.00 95 ASP A N 1
ATOM 777 C CA . ASP A 1 95 ? 0.335 -12.994 -19.472 1.00 94.00 95 ASP A CA 1
ATOM 778 C C . ASP A 1 95 ? 1.407 -12.437 -20.423 1.00 94.00 95 ASP A C 1
ATOM 780 O O . ASP A 1 95 ? 1.898 -13.166 -21.280 1.00 94.00 95 ASP A O 1
ATOM 784 N N . LEU A 1 96 ? 1.776 -11.160 -20.284 1.00 93.31 96 LEU A N 1
ATOM 785 C CA . LEU A 1 96 ? 2.811 -10.541 -21.113 1.00 93.31 96 LEU A CA 1
ATOM 786 C C . LEU A 1 96 ? 4.211 -10.747 -20.534 1.00 93.31 96 LEU A C 1
ATOM 788 O O . LEU A 1 96 ? 4.391 -10.634 -19.317 1.00 93.31 96 LEU A O 1
ATOM 792 N N . PRO A 1 97 ? 5.228 -10.934 -21.393 1.00 94.88 97 PRO A N 1
ATOM 793 C CA . PRO A 1 97 ? 6.608 -10.832 -20.955 1.00 94.88 97 PRO A CA 1
ATOM 794 C C . PRO A 1 97 ? 6.928 -9.390 -20.526 1.00 94.88 97 PRO A C 1
ATOM 796 O O . PRO A 1 97 ? 6.396 -8.422 -21.071 1.00 94.88 97 PRO A O 1
ATOM 799 N N . THR A 1 98 ? 7.853 -9.228 -19.575 1.00 95.00 98 THR A N 1
ATOM 800 C CA . THR A 1 98 ? 8.167 -7.928 -18.950 1.00 95.00 98 THR A CA 1
ATOM 801 C C . THR A 1 98 ? 8.470 -6.811 -19.955 1.00 95.00 98 THR A C 1
ATOM 803 O O . THR A 1 98 ? 8.057 -5.671 -19.749 1.00 95.00 98 THR A O 1
ATOM 806 N N . HIS A 1 99 ? 9.167 -7.110 -21.056 1.00 95.38 99 HIS A N 1
ATOM 807 C CA . HIS A 1 99 ? 9.549 -6.110 -22.058 1.00 95.38 99 HIS A CA 1
ATOM 808 C C . HIS A 1 99 ? 8.351 -5.532 -22.838 1.00 95.38 99 HIS A C 1
ATOM 810 O O . HIS A 1 99 ? 8.438 -4.401 -23.319 1.00 95.38 99 HIS A O 1
ATOM 816 N N . GLU A 1 100 ? 7.219 -6.241 -22.880 1.00 96.81 100 GLU A N 1
ATOM 817 C CA . GLU A 1 100 ? 5.977 -5.815 -23.543 1.00 96.81 100 GLU A CA 1
ATOM 818 C C . GLU A 1 100 ? 5.010 -5.058 -22.618 1.00 96.81 100 GLU A C 1
ATOM 820 O O . GLU A 1 100 ? 3.993 -4.537 -23.076 1.00 96.81 100 GLU A O 1
ATOM 825 N N . LEU A 1 101 ? 5.307 -4.955 -21.318 1.00 97.06 101 LEU A N 1
ATOM 826 C CA . LEU A 1 101 ? 4.460 -4.207 -20.388 1.00 97.06 101 LEU A CA 1
ATOM 827 C C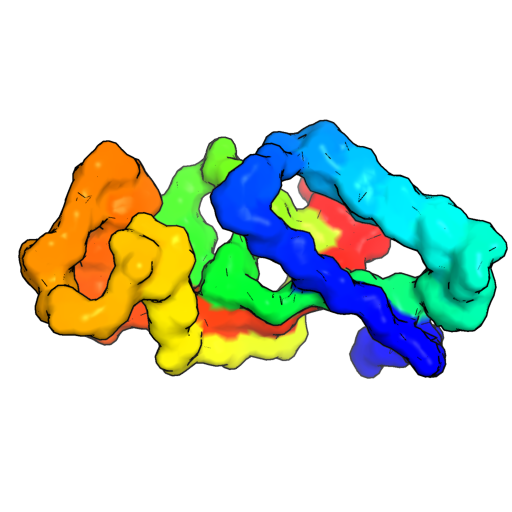 . LEU A 1 101 ? 4.367 -2.727 -20.795 1.00 97.06 101 LEU A C 1
ATOM 829 O O . LEU A 1 101 ? 5.373 -2.092 -21.127 1.00 97.06 101 LEU A O 1
ATOM 833 N N . GLN A 1 102 ? 3.149 -2.180 -20.756 1.00 96.56 102 GLN A N 1
ATOM 834 C CA . GLN A 1 102 ? 2.869 -0.778 -21.086 1.00 96.56 102 GLN A CA 1
ATOM 835 C C . GLN A 1 102 ? 3.546 0.196 -20.112 1.00 96.56 102 GLN A C 1
ATOM 837 O O . GLN A 1 102 ? 3.792 -0.128 -18.958 1.00 96.56 102 GLN A O 1
ATOM 842 N N . GLU A 1 103 ? 3.793 1.426 -20.554 1.00 97.19 103 GLU A N 1
ATOM 843 C CA . GLU A 1 103 ? 4.538 2.441 -19.794 1.00 97.19 103 GLU A CA 1
ATOM 844 C C . GLU A 1 103 ? 3.830 3.806 -19.811 1.00 97.19 103 GLU A C 1
ATOM 846 O O . GLU A 1 103 ? 4.460 4.862 -19.864 1.00 97.19 103 GLU A O 1
ATOM 851 N N . HIS A 1 104 ? 2.495 3.809 -19.789 1.00 97.31 104 HIS A N 1
ATOM 852 C CA . HIS A 1 104 ? 1.691 5.031 -19.878 1.00 97.31 104 HIS A CA 1
ATOM 853 C C . HIS A 1 104 ? 1.809 5.909 -18.625 1.00 97.31 104 HIS A C 1
ATOM 855 O O . HIS A 1 104 ? 1.743 7.134 -18.719 1.00 97.31 104 HIS A O 1
ATOM 861 N N . THR A 1 105 ? 2.018 5.305 -17.451 1.00 95.25 105 THR A N 1
ATOM 862 C CA . THR A 1 105 ? 2.151 6.026 -16.175 1.00 95.25 105 THR A CA 1
ATOM 863 C C . THR A 1 105 ? 3.558 5.923 -15.589 1.00 95.25 105 THR A C 1
ATOM 865 O O . THR A 1 105 ? 4.329 5.013 -15.894 1.00 95.25 105 THR A O 1
ATOM 868 N N . SER A 1 106 ? 3.907 6.854 -14.697 1.00 94.94 106 SER A N 1
ATOM 869 C CA . SER A 1 106 ? 5.187 6.816 -13.974 1.00 94.94 106 SER A CA 1
ATOM 870 C C . SER A 1 106 ? 5.338 5.561 -13.108 1.00 94.94 106 SER A C 1
ATOM 872 O O . SER A 1 106 ? 6.440 5.031 -12.996 1.00 94.94 106 SER A O 1
ATOM 874 N N . LEU A 1 107 ? 4.239 5.066 -12.529 1.00 95.56 107 LEU A N 1
ATOM 875 C CA . LEU A 1 107 ? 4.219 3.824 -11.760 1.00 95.56 107 LEU A CA 1
ATOM 876 C C . LEU A 1 107 ? 4.538 2.617 -12.649 1.00 95.56 107 LEU A C 1
ATOM 878 O O . LEU A 1 107 ? 5.397 1.817 -12.291 1.00 95.56 107 LEU A O 1
ATOM 882 N N . GLN A 1 108 ? 3.901 2.526 -13.821 1.00 97.00 108 GLN A N 1
ATOM 883 C CA . GLN A 1 108 ? 4.157 1.463 -14.796 1.00 97.00 108 GLN A CA 1
ATOM 884 C C . GLN A 1 108 ? 5.630 1.433 -15.219 1.00 97.00 108 GLN A C 1
ATOM 886 O O . GLN A 1 108 ? 6.287 0.407 -15.080 1.00 97.00 108 GLN A O 1
ATOM 891 N N . LYS A 1 109 ? 6.193 2.583 -15.612 1.00 97.44 109 LYS A N 1
ATOM 892 C CA . LYS A 1 109 ? 7.618 2.705 -15.977 1.00 97.44 109 LYS A CA 1
ATOM 893 C C . LYS A 1 109 ? 8.552 2.178 -14.885 1.00 97.44 109 LYS A C 1
ATOM 895 O O . LYS A 1 109 ? 9.451 1.388 -15.150 1.00 97.44 109 LYS A O 1
ATOM 900 N N . LYS A 1 110 ? 8.321 2.597 -13.638 1.00 97.12 110 LYS A N 1
ATOM 901 C CA . LYS A 1 110 ? 9.169 2.236 -12.493 1.00 97.12 110 LYS A CA 1
ATOM 902 C C . LYS A 1 110 ? 9.078 0.757 -12.130 1.00 97.12 110 LYS A C 1
ATOM 904 O O . LYS A 1 110 ? 10.097 0.144 -11.830 1.00 97.12 110 LYS A O 1
ATOM 909 N N . ILE A 1 111 ? 7.877 0.183 -12.184 1.00 96.81 111 ILE A N 1
ATOM 910 C CA . ILE A 1 111 ? 7.680 -1.249 -11.943 1.00 96.81 111 ILE A CA 1
ATOM 911 C C . ILE A 1 111 ? 8.338 -2.065 -13.054 1.00 96.81 111 ILE A C 1
ATOM 913 O O . ILE A 1 111 ? 9.083 -2.991 -12.757 1.00 96.81 111 ILE A O 1
ATOM 917 N N . LYS A 1 112 ? 8.116 -1.706 -14.324 1.00 97.56 112 LYS A N 1
ATOM 918 C CA . LYS A 1 112 ? 8.735 -2.399 -15.458 1.00 97.56 112 LYS A CA 1
ATOM 919 C C . LYS A 1 112 ? 10.262 -2.375 -15.372 1.00 97.56 112 LYS A C 1
ATOM 921 O O . LYS A 1 112 ? 10.876 -3.422 -15.540 1.00 97.56 112 LYS A O 1
ATOM 926 N N . ALA A 1 113 ? 10.863 -1.226 -15.057 1.00 97.00 113 ALA A N 1
ATOM 927 C CA . ALA A 1 113 ? 12.309 -1.114 -14.857 1.00 97.00 113 ALA A CA 1
ATOM 928 C C . ALA A 1 113 ? 12.813 -2.075 -13.766 1.00 97.00 113 ALA A C 1
ATOM 930 O O . ALA A 1 113 ? 13.727 -2.854 -14.017 1.00 97.00 113 ALA A O 1
ATOM 931 N N . SER A 1 114 ? 12.149 -2.104 -12.603 1.00 96.31 114 SER A N 1
ATOM 932 C CA . SER A 1 114 ? 12.504 -3.026 -11.517 1.00 96.31 114 SER A CA 1
ATOM 933 C C . SER A 1 114 ? 12.419 -4.498 -11.935 1.00 96.31 114 SER A C 1
ATOM 935 O O . SER A 1 114 ? 13.280 -5.281 -11.545 1.00 96.31 114 SER A O 1
ATOM 937 N N . LEU A 1 115 ? 11.411 -4.876 -12.727 1.00 95.94 115 LEU A N 1
ATOM 938 C CA . LEU A 1 115 ? 11.250 -6.244 -13.229 1.00 95.94 115 LEU A CA 1
ATOM 939 C C . LEU A 1 115 ? 12.320 -6.612 -14.275 1.00 95.94 115 LEU A C 1
ATOM 941 O O . LEU A 1 115 ? 12.785 -7.749 -14.301 1.00 95.94 115 LEU A O 1
ATOM 945 N N . LEU A 1 116 ? 12.722 -5.673 -15.140 1.00 96.75 116 LEU A N 1
ATOM 946 C CA . LEU A 1 116 ? 13.779 -5.891 -16.141 1.00 96.75 116 LEU A CA 1
ATOM 947 C C . LEU A 1 116 ? 15.162 -6.075 -15.501 1.00 96.75 116 LEU A C 1
ATOM 949 O O . LEU A 1 116 ? 15.993 -6.795 -16.045 1.00 96.75 116 LEU A O 1
ATOM 953 N N . GLU A 1 117 ? 15.386 -5.474 -14.334 1.00 96.38 117 GLU A N 1
ATOM 954 C CA . GLU A 1 117 ? 16.588 -5.674 -13.514 1.00 96.38 117 GLU A CA 1
ATOM 955 C C . GLU A 1 117 ? 16.565 -6.999 -12.723 1.00 96.38 117 GLU A C 1
ATOM 957 O O . GLU A 1 117 ? 17.486 -7.284 -11.960 1.00 96.38 117 GLU A O 1
ATOM 962 N N . GLY A 1 118 ? 15.526 -7.826 -12.897 1.00 93.88 118 GLY A N 1
ATOM 963 C CA . GLY A 1 118 ? 15.348 -9.094 -12.183 1.00 93.88 118 GLY A CA 1
ATOM 964 C C . GLY A 1 118 ? 14.784 -8.942 -10.767 1.00 93.88 118 GLY A C 1
ATOM 965 O O . GLY A 1 118 ? 14.748 -9.915 -10.016 1.00 93.88 118 GLY A O 1
ATOM 966 N N . GLY A 1 119 ? 14.351 -7.736 -10.390 1.00 93.94 119 GLY A N 1
ATOM 967 C CA . GLY A 1 119 ? 13.661 -7.477 -9.132 1.00 93.94 119 GLY A CA 1
ATOM 968 C C . GLY A 1 119 ? 12.177 -7.850 -9.179 1.00 93.94 119 GLY A C 1
ATOM 969 O O . GLY A 1 119 ? 11.610 -8.135 -10.231 1.00 93.94 119 GLY A O 1
ATOM 970 N N . GLY A 1 120 ? 11.531 -7.807 -8.016 1.00 93.69 120 GLY A N 1
ATOM 971 C CA . GLY A 1 120 ? 10.089 -7.980 -7.856 1.00 93.69 120 GLY A CA 1
ATOM 972 C C . GLY A 1 120 ? 9.483 -6.818 -7.080 1.00 93.69 120 GLY A C 1
ATOM 973 O O . GLY A 1 120 ? 10.196 -6.051 -6.432 1.00 93.69 120 GLY A O 1
ATOM 974 N N . ILE A 1 121 ? 8.158 -6.684 -7.139 1.00 97.38 121 ILE A N 1
ATOM 975 C CA . ILE A 1 121 ? 7.459 -5.691 -6.318 1.00 97.38 121 ILE A CA 1
ATOM 976 C C . ILE A 1 121 ? 7.161 -6.265 -4.943 1.00 97.38 121 ILE A C 1
ATOM 978 O O . ILE A 1 121 ? 7.410 -5.578 -3.964 1.00 97.38 121 ILE A O 1
ATOM 982 N N . GLY A 1 122 ? 6.688 -7.503 -4.832 1.00 97.69 122 GLY A N 1
ATOM 983 C CA . GLY A 1 122 ? 6.301 -8.066 -3.547 1.00 97.69 122 GLY A CA 1
ATOM 984 C C . GLY A 1 122 ? 5.043 -7.415 -2.963 1.00 97.69 122 GLY A C 1
ATOM 985 O O . GLY A 1 122 ? 4.393 -6.553 -3.563 1.00 97.69 122 GLY A O 1
ATOM 986 N N . ALA A 1 123 ? 4.707 -7.834 -1.752 1.00 98.25 123 ALA A N 1
ATOM 987 C CA . ALA A 1 123 ? 3.610 -7.318 -0.950 1.00 98.25 123 ALA A CA 1
ATOM 988 C C . ALA A 1 123 ? 4.005 -7.292 0.523 1.00 98.25 123 ALA A C 1
ATOM 990 O O . ALA A 1 123 ? 5.031 -7.846 0.921 1.00 98.25 123 ALA A O 1
ATOM 991 N N . ALA A 1 124 ? 3.199 -6.633 1.346 1.00 98.44 124 ALA A N 1
ATOM 992 C CA . ALA A 1 124 ? 3.382 -6.698 2.783 1.00 98.44 124 ALA A CA 1
ATOM 993 C C . ALA A 1 124 ? 2.046 -6.686 3.519 1.00 98.44 124 ALA A C 1
ATOM 995 O O . ALA A 1 124 ? 1.068 -6.083 3.074 1.00 98.44 124 ALA A O 1
ATOM 996 N N . LEU A 1 125 ? 2.062 -7.323 4.686 1.00 98.25 125 LEU A N 1
ATOM 997 C CA . LEU A 1 125 ? 1.040 -7.212 5.711 1.00 98.25 125 LEU A CA 1
ATOM 998 C C . LEU A 1 125 ? 1.462 -6.116 6.689 1.00 98.25 125 LEU A C 1
ATOM 1000 O O . LEU A 1 125 ? 2.548 -6.193 7.272 1.00 98.25 125 LEU A O 1
ATOM 1004 N N . GLY A 1 126 ? 0.591 -5.139 6.913 1.00 97.75 126 GLY A N 1
ATOM 1005 C CA . GLY A 1 126 ? 0.792 -4.087 7.903 1.00 97.75 126 GLY A CA 1
ATOM 1006 C C . GLY A 1 126 ? -0.407 -3.909 8.828 1.00 97.75 126 GLY A C 1
ATOM 1007 O O . GLY A 1 126 ? -1.549 -4.114 8.418 1.00 97.75 126 GLY A O 1
ATOM 1008 N N . ILE A 1 127 ? -0.142 -3.495 10.068 1.00 97.12 127 ILE A N 1
ATOM 1009 C CA . ILE A 1 127 ? -1.155 -2.986 11.004 1.00 97.12 127 ILE A CA 1
ATOM 1010 C C . ILE A 1 127 ? -1.196 -1.465 10.886 1.00 97.12 127 ILE A C 1
ATOM 1012 O O . ILE A 1 127 ? -0.159 -0.806 10.850 1.00 97.12 127 ILE A O 1
ATOM 1016 N N . LEU A 1 128 ? -2.398 -0.898 10.830 1.00 96.56 128 LEU A N 1
ATOM 1017 C CA . LEU A 1 128 ? -2.609 0.541 10.874 1.00 96.56 128 LEU A CA 1
ATOM 1018 C C . LEU A 1 128 ? -2.104 1.092 12.215 1.00 96.56 128 LEU A C 1
ATOM 1020 O O . LEU A 1 128 ? -2.512 0.620 13.278 1.00 96.56 128 LEU A O 1
ATOM 1024 N N . LYS A 1 129 ? -1.243 2.110 12.169 1.00 95.19 129 LYS A N 1
ATOM 1025 C CA . LYS A 1 129 ? -0.722 2.780 13.366 1.00 95.19 129 LYS A CA 1
ATOM 1026 C C . LYS A 1 129 ? -1.856 3.398 14.184 1.00 95.19 129 LYS A C 1
ATOM 1028 O O . LYS A 1 129 ? -2.901 3.768 13.652 1.00 95.19 129 LYS A O 1
ATOM 1033 N N . GLU A 1 130 ? -1.619 3.559 15.484 1.00 89.88 130 GLU A N 1
ATOM 1034 C CA . GLU A 1 130 ? -2.557 4.242 16.383 1.00 89.88 130 GLU A CA 1
ATOM 1035 C C . GLU A 1 130 ? -2.819 5.687 15.930 1.00 89.88 130 GLU A C 1
ATOM 1037 O O . GLU A 1 130 ? -3.973 6.101 15.837 1.00 89.88 130 GLU A O 1
ATOM 1042 N N . ASP A 1 131 ? -1.754 6.397 15.539 1.00 90.81 131 ASP A N 1
ATOM 1043 C CA . ASP A 1 131 ? -1.820 7.673 14.825 1.00 90.81 131 ASP A CA 1
ATOM 1044 C C . ASP A 1 131 ? -1.154 7.540 13.439 1.00 90.81 131 ASP A C 1
ATOM 1046 O O . ASP A 1 131 ? 0.069 7.676 13.317 1.00 90.81 131 ASP A O 1
ATOM 1050 N N . PRO A 1 132 ? -1.937 7.261 12.379 1.00 92.00 132 PRO A N 1
ATOM 1051 C CA . PRO A 1 132 ? -1.440 7.143 11.006 1.00 92.00 132 PRO A CA 1
ATOM 1052 C C . PRO A 1 132 ? -0.837 8.426 10.424 1.00 92.00 132 PRO A C 1
ATOM 1054 O O . PRO A 1 132 ? -0.213 8.384 9.363 1.00 92.00 132 PRO A O 1
ATOM 1057 N N . TRP A 1 133 ? -1.055 9.567 11.081 1.00 88.00 133 TRP A N 1
ATOM 1058 C CA . TRP A 1 133 ? -0.747 10.897 10.555 1.00 88.00 133 TRP A CA 1
ATOM 1059 C C . TRP A 1 133 ? 0.414 11.571 11.275 1.00 88.00 133 TRP A C 1
ATOM 1061 O O . TRP A 1 133 ? 0.825 12.660 10.868 1.00 88.00 133 TRP A O 1
ATOM 1071 N N . LYS A 1 134 ? 0.944 10.928 12.318 1.00 80.12 134 LYS A N 1
ATOM 1072 C CA . LYS A 1 134 ? 2.128 11.381 13.035 1.00 80.12 134 LYS A CA 1
ATOM 1073 C C . LYS A 1 134 ? 3.368 11.166 12.167 1.00 80.12 134 LYS A C 1
ATOM 1075 O O . LYS A 1 134 ? 3.650 10.045 11.732 1.00 80.12 134 LYS A O 1
ATOM 1080 N N . HIS A 1 135 ? 4.093 12.247 11.905 1.00 64.19 135 HIS A N 1
ATOM 1081 C CA . HIS A 1 135 ? 5.374 12.255 11.201 1.00 64.19 135 HIS A CA 1
ATOM 1082 C C . HIS A 1 135 ? 6.426 12.914 12.082 1.00 64.19 135 HIS A C 1
ATOM 1084 O O . HIS A 1 135 ? 6.074 13.917 12.744 1.00 64.19 135 HIS A O 1
#

Secondary structure (DSSP, 8-state):
---SS-EEE----TT----HHHHHHHHHHHHHHHHHH-GGGTTPEEEEEEGGG-HHHHHHS-TT-HHHHHHHTEEEEEEETT--HHHHHHHS-S-S-GGG---SSHHHHHHHHHHHTT----EEEEEEPSSTT--

InterPro domains:
  IPR041644 GNAT-like C-terminal domain [PF18164] (7-128)

Sequence (135 aa):
YFRNSGLINI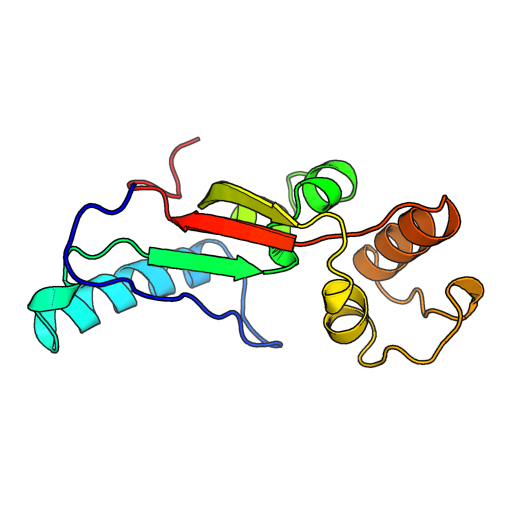HIPADADMGRESLRKSYEDARVFFSKYYPKYGQSDMLCDSWLLSPVLAKLLPESSNIIRFQKAFELIRVDETNDSAIRWVYGRTDLPTHELQEHTSLQKKIKASLLEGGGIGAALGILKEDPWKH

Foldseek 3Di:
DWDAPDEAEDDDDLPQDLDPVSVVCVVVVVLVVCVPPPVSCNPTWYKYKWLLLFPVVVVQDDCPDSSVLVNLQWDFDDWFQPDQVCCCSVQVDDPDDLVPGDDPDSVSVSQSVCVVVVGGSTITMTIGDPDSPDD

Organism: NCBI:txid557555

pLDDT: mean 93.19, std 7.84, range [55.53, 98.44]